Protein AF-A0A3C0IU13-F1 (afdb_monomer_lite)

Radius of gyration: 21.01 Å; chains: 1; bounding box: 49×23×73 Å

Structure (mmCIF, N/CA/C/O backbone):
data_AF-A0A3C0IU13-F1
#
_entry.id   AF-A0A3C0IU13-F1
#
loop_
_atom_site.group_PDB
_atom_site.id
_atom_site.type_symbol
_atom_site.label_atom_id
_atom_site.label_alt_id
_atom_site.label_comp_id
_atom_site.label_asym_id
_atom_site.label_entity_id
_atom_site.label_seq_id
_atom_site.pdbx_PDB_ins_code
_atom_site.Cartn_x
_atom_site.Cartn_y
_atom_site.Cartn_z
_atom_site.occupancy
_atom_site.B_iso_or_equiv
_atom_site.auth_seq_id
_atom_site.auth_comp_id
_atom_site.auth_asym_id
_atom_site.auth_atom_id
_atom_site.pdbx_PDB_model_num
ATOM 1 N N . MET A 1 1 ? 12.055 3.961 -38.084 1.00 55.44 1 MET A N 1
ATOM 2 C CA . MET A 1 1 ? 12.405 4.544 -36.763 1.00 55.44 1 MET A CA 1
ATOM 3 C C . MET A 1 1 ? 13.140 3.545 -35.866 1.00 55.44 1 MET A C 1
ATOM 5 O O . MET A 1 1 ? 13.972 3.983 -35.093 1.00 55.44 1 MET A O 1
ATOM 9 N N . PHE A 1 2 ? 12.899 2.231 -35.985 1.00 54.31 2 PHE A N 1
ATOM 10 C CA . PHE A 1 2 ? 13.607 1.206 -35.199 1.00 54.31 2 PHE A CA 1
ATOM 11 C C . PHE A 1 2 ? 14.928 0.719 -35.834 1.00 54.31 2 PHE A C 1
ATOM 13 O O . PHE A 1 2 ? 15.808 0.265 -35.111 1.00 54.31 2 PHE A O 1
ATOM 20 N N . ASP A 1 3 ? 15.120 0.909 -37.147 1.00 61.00 3 ASP A N 1
ATOM 21 C CA . ASP A 1 3 ? 16.350 0.504 -37.858 1.00 61.00 3 ASP A CA 1
ATOM 22 C C . ASP A 1 3 ? 17.588 1.363 -37.527 1.00 61.00 3 ASP A C 1
ATOM 24 O O . ASP A 1 3 ? 18.716 0.942 -37.770 1.00 61.00 3 ASP A O 1
ATOM 28 N N . SER A 1 4 ? 17.421 2.558 -36.940 1.00 67.06 4 SER A N 1
ATOM 29 C CA . SER A 1 4 ? 18.540 3.471 -36.634 1.00 67.06 4 SER A CA 1
ATOM 30 C C . SER A 1 4 ? 19.331 3.104 -35.372 1.00 67.06 4 SER A C 1
ATOM 32 O O . SER A 1 4 ? 20.339 3.740 -35.084 1.00 67.06 4 SER A O 1
ATOM 34 N N . LEU A 1 5 ? 18.868 2.115 -34.600 1.00 66.25 5 LEU A N 1
ATOM 35 C CA . LEU A 1 5 ? 19.497 1.655 -33.355 1.00 66.25 5 LEU A CA 1
ATOM 36 C C . LEU A 1 5 ? 20.458 0.471 -33.559 1.00 66.25 5 LEU A C 1
ATOM 38 O O . LEU A 1 5 ? 21.125 0.075 -32.608 1.00 66.25 5 LEU A O 1
ATOM 42 N N . GLY A 1 6 ? 20.541 -0.097 -34.771 1.00 68.31 6 GLY A N 1
ATOM 43 C CA . GLY A 1 6 ? 21.483 -1.176 -35.109 1.00 68.31 6 GLY A CA 1
ATOM 44 C C . GLY A 1 6 ? 21.257 -2.506 -34.374 1.00 68.31 6 GLY A C 1
ATOM 45 O O . GLY A 1 6 ? 22.094 -3.401 -34.467 1.00 68.31 6 GLY A O 1
ATOM 46 N N . LEU A 1 7 ? 20.149 -2.651 -33.640 1.00 68.88 7 LEU A N 1
ATOM 47 C CA . LEU A 1 7 ? 19.783 -3.888 -32.953 1.00 68.88 7 LEU A CA 1
ATOM 48 C C . LEU A 1 7 ? 19.012 -4.811 -33.908 1.00 68.88 7 LEU A C 1
ATOM 50 O O . LEU A 1 7 ? 18.113 -4.331 -34.604 1.00 68.88 7 LEU A O 1
ATOM 54 N N . PRO A 1 8 ? 19.298 -6.128 -33.930 1.00 77.62 8 PRO A N 1
ATOM 55 C CA . PRO A 1 8 ? 18.485 -7.075 -34.684 1.00 77.62 8 PRO A CA 1
ATOM 56 C C . PRO A 1 8 ? 17.039 -7.013 -34.173 1.00 77.62 8 PRO A C 1
ATOM 58 O O . PRO A 1 8 ? 16.808 -6.944 -32.962 1.00 77.62 8 PRO A O 1
ATOM 61 N N . SER A 1 9 ? 16.058 -7.035 -35.079 1.00 77.00 9 SER A N 1
ATOM 62 C CA . SER A 1 9 ? 14.624 -6.953 -34.747 1.00 77.00 9 SER A CA 1
ATOM 63 C C . SER A 1 9 ? 14.191 -8.014 -33.723 1.00 77.00 9 SER A C 1
ATOM 65 O O . SER A 1 9 ? 13.340 -7.750 -32.873 1.00 77.00 9 SER A O 1
ATOM 67 N N . GLU A 1 10 ? 14.850 -9.173 -33.735 1.00 81.50 10 GLU A N 1
ATOM 68 C CA . GLU A 1 10 ? 14.707 -10.250 -32.750 1.00 81.50 10 GLU A CA 1
ATOM 69 C C . GLU A 1 10 ? 15.098 -9.812 -31.328 1.00 81.50 10 GLU A C 1
ATOM 71 O O . GLU A 1 10 ? 14.387 -10.100 -30.367 1.00 81.50 10 GLU A O 1
ATOM 76 N N . GLY A 1 11 ? 16.184 -9.047 -31.183 1.00 82.44 11 GLY A N 1
ATOM 77 C CA . GLY A 1 11 ? 16.637 -8.521 -29.894 1.00 82.44 11 GLY A CA 1
ATOM 78 C C . GLY A 1 11 ? 15.666 -7.497 -29.306 1.00 82.44 11 GLY A C 1
ATOM 79 O O . GLY A 1 11 ? 15.407 -7.509 -28.102 1.00 82.44 11 GLY A O 1
ATOM 80 N N . ILE A 1 12 ? 15.065 -6.655 -30.154 1.00 85.19 12 ILE A N 1
ATOM 81 C CA . ILE A 1 12 ? 14.026 -5.702 -29.735 1.00 85.19 12 ILE A CA 1
ATOM 82 C C . ILE A 1 12 ? 12.775 -6.457 -29.266 1.00 85.19 12 ILE A C 1
ATOM 84 O O . ILE A 1 12 ? 12.227 -6.129 -28.215 1.00 85.19 12 ILE A O 1
ATOM 88 N N . ALA A 1 13 ? 12.346 -7.492 -29.995 1.00 87.00 13 ALA A N 1
ATOM 89 C CA . ALA A 1 13 ? 11.192 -8.304 -29.614 1.00 87.00 13 ALA A CA 1
ATOM 90 C C . ALA A 1 13 ? 11.399 -9.016 -28.264 1.00 87.00 13 ALA A C 1
ATOM 92 O O . ALA A 1 13 ? 10.509 -8.986 -27.412 1.00 87.00 13 ALA A O 1
ATOM 93 N N . ILE A 1 14 ? 12.585 -9.590 -28.033 1.00 88.75 14 ILE A N 1
ATOM 94 C CA . ILE A 1 14 ? 12.944 -10.219 -26.753 1.00 88.75 14 ILE A CA 1
ATOM 95 C C . ILE A 1 14 ? 12.931 -9.186 -25.618 1.00 88.75 14 ILE A C 1
ATOM 97 O O . ILE A 1 14 ? 12.337 -9.436 -24.570 1.00 88.75 14 ILE A O 1
ATOM 101 N N . LEU A 1 15 ? 13.532 -8.009 -25.825 1.00 83.75 15 LEU A N 1
ATOM 102 C CA . LEU A 1 15 ? 13.572 -6.944 -24.820 1.00 83.75 15 LEU A CA 1
ATOM 103 C C . LEU A 1 15 ? 12.163 -6.447 -24.456 1.00 83.75 15 LEU A C 1
ATOM 105 O O . LEU A 1 15 ? 11.848 -6.297 -23.275 1.00 83.75 15 LEU A O 1
ATOM 109 N N . LEU A 1 16 ? 11.298 -6.243 -25.453 1.00 88.50 16 LEU A N 1
ATOM 110 C CA . LEU A 1 16 ? 9.898 -5.871 -25.237 1.00 88.50 16 LEU A CA 1
ATOM 111 C C . LEU A 1 16 ? 9.122 -6.973 -24.506 1.00 88.50 16 LEU A C 1
ATOM 113 O O . LEU A 1 16 ? 8.330 -6.664 -23.618 1.00 88.50 16 LEU A O 1
ATOM 117 N N . GLY A 1 17 ? 9.377 -8.244 -24.827 1.00 90.69 17 GLY A N 1
ATOM 118 C CA . GLY A 1 17 ? 8.785 -9.389 -24.135 1.00 90.69 17 GLY A CA 1
ATOM 119 C C . GLY A 1 17 ? 9.178 -9.453 -22.657 1.00 90.69 17 GLY A C 1
ATOM 120 O O . GLY A 1 17 ? 8.310 -9.593 -21.796 1.00 90.69 17 GLY A O 1
ATOM 121 N N . ILE A 1 18 ? 10.467 -9.276 -22.346 1.00 86.12 18 ILE A N 1
ATOM 122 C CA . ILE A 1 18 ? 10.975 -9.222 -20.964 1.00 86.12 18 ILE A CA 1
ATOM 123 C C . ILE A 1 18 ? 10.356 -8.043 -20.210 1.00 86.12 18 ILE A C 1
ATOM 125 O O . ILE A 1 18 ? 9.889 -8.210 -19.083 1.00 86.12 18 ILE A O 1
ATOM 129 N N . LEU A 1 19 ? 10.312 -6.861 -20.832 1.00 84.12 19 LEU A N 1
ATOM 130 C CA . LEU A 1 19 ? 9.721 -5.670 -20.229 1.00 84.12 19 LEU A CA 1
ATOM 131 C C . LEU A 1 19 ? 8.228 -5.871 -19.937 1.00 84.12 19 LEU A C 1
ATOM 133 O O . LEU A 1 19 ? 7.775 -5.575 -18.833 1.00 84.12 19 LEU A O 1
ATOM 137 N N . ALA A 1 20 ? 7.470 -6.414 -20.892 1.00 86.50 20 ALA A N 1
ATOM 138 C CA . ALA A 1 20 ? 6.050 -6.705 -20.720 1.00 86.50 20 ALA A CA 1
ATOM 139 C C . ALA A 1 20 ? 5.807 -7.738 -19.608 1.00 86.50 20 ALA A C 1
ATOM 141 O O . ALA A 1 20 ? 4.910 -7.560 -18.784 1.00 86.50 20 ALA A O 1
ATOM 142 N N . PHE A 1 21 ? 6.632 -8.785 -19.539 1.00 86.31 21 PHE A N 1
ATOM 143 C CA . PHE A 1 21 ? 6.546 -9.805 -18.497 1.00 86.31 21 PHE A CA 1
ATOM 144 C C . PHE A 1 21 ? 6.857 -9.238 -17.104 1.00 86.31 21 PHE A C 1
ATOM 146 O O . PHE A 1 21 ? 6.102 -9.467 -16.158 1.00 86.31 21 PHE A O 1
ATOM 153 N N . ALA A 1 22 ? 7.917 -8.435 -16.980 1.00 78.75 22 ALA A N 1
ATOM 154 C CA . ALA A 1 22 ? 8.266 -7.759 -15.733 1.00 78.75 22 ALA A CA 1
ATOM 155 C C . ALA A 1 22 ? 7.153 -6.802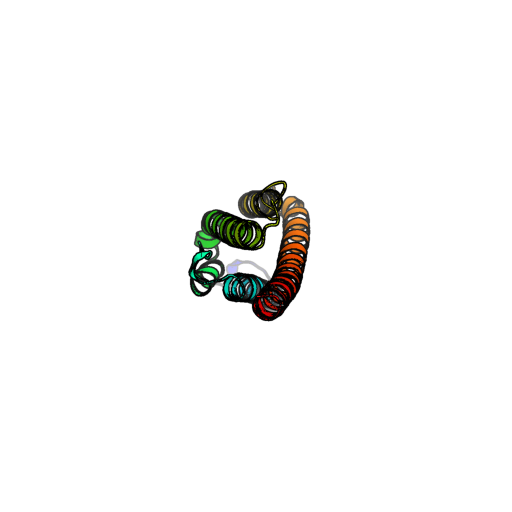 -15.270 1.00 78.75 22 ALA A C 1
ATOM 157 O O . ALA A 1 22 ? 6.793 -6.796 -14.091 1.00 78.75 22 ALA A O 1
ATOM 158 N N . LEU A 1 23 ? 6.554 -6.046 -16.198 1.00 81.62 23 LEU A N 1
ATOM 159 C CA . LEU A 1 23 ? 5.406 -5.180 -15.917 1.00 81.62 23 LEU A CA 1
ATOM 160 C C . LEU A 1 23 ? 4.182 -5.980 -15.454 1.00 81.62 23 LEU A C 1
ATOM 162 O O . LEU A 1 23 ? 3.526 -5.578 -14.496 1.00 81.62 23 LEU A O 1
ATOM 166 N N . ALA A 1 24 ? 3.891 -7.123 -16.082 1.00 84.88 24 ALA A N 1
ATOM 167 C CA . ALA A 1 24 ? 2.772 -7.980 -15.698 1.00 84.88 24 ALA A CA 1
ATOM 168 C C . ALA A 1 24 ? 2.932 -8.541 -14.274 1.00 84.88 24 ALA A C 1
ATOM 170 O O . ALA A 1 24 ? 1.981 -8.516 -13.485 1.00 84.88 24 ALA A O 1
ATOM 171 N N . ILE A 1 25 ? 4.138 -8.992 -13.913 1.00 84.88 25 ILE A N 1
ATOM 172 C CA . ILE A 1 25 ? 4.447 -9.442 -12.548 1.00 84.88 25 ILE A CA 1
ATOM 173 C C . ILE A 1 25 ? 4.296 -8.284 -11.559 1.00 84.88 25 ILE A C 1
ATOM 175 O O . ILE A 1 25 ? 3.602 -8.432 -10.551 1.00 84.88 25 ILE A O 1
ATOM 179 N N . GLY A 1 26 ? 4.903 -7.130 -11.857 1.00 78.81 26 GLY A N 1
ATOM 180 C CA . GLY A 1 26 ? 4.831 -5.945 -11.003 1.00 78.81 26 GLY A CA 1
ATOM 181 C C . GLY A 1 26 ? 3.388 -5.524 -10.728 1.00 78.81 26 GLY A C 1
ATOM 182 O O . GLY A 1 26 ? 2.994 -5.393 -9.571 1.00 78.81 26 GLY A O 1
ATOM 183 N N . LEU A 1 27 ? 2.567 -5.425 -11.779 1.00 82.31 27 LEU A N 1
ATOM 184 C CA . LEU A 1 27 ? 1.141 -5.112 -11.666 1.00 82.31 27 LEU A CA 1
ATOM 185 C C . LEU A 1 27 ? 0.392 -6.129 -10.806 1.00 82.31 27 LEU A C 1
ATOM 187 O O . LEU A 1 27 ? -0.391 -5.740 -9.942 1.00 82.31 27 LEU A O 1
ATOM 191 N N . THR A 1 28 ? 0.651 -7.422 -11.008 1.00 86.06 28 THR A N 1
ATOM 192 C CA . THR A 1 28 ? 0.013 -8.490 -10.229 1.00 86.06 28 THR A CA 1
ATOM 193 C C . THR A 1 28 ? 0.297 -8.316 -8.737 1.00 86.06 28 THR A C 1
ATOM 195 O O . THR A 1 28 ? -0.632 -8.278 -7.928 1.00 86.06 28 THR A O 1
ATOM 198 N N . VAL A 1 29 ? 1.567 -8.132 -8.364 1.00 80.69 29 VAL A N 1
ATOM 199 C CA . VAL A 1 29 ? 1.981 -7.926 -6.967 1.00 80.69 29 VAL A CA 1
ATOM 200 C C . VAL A 1 29 ? 1.351 -6.659 -6.380 1.00 80.69 29 VAL A C 1
ATOM 202 O O . VAL A 1 29 ? 0.803 -6.699 -5.275 1.00 80.69 29 VAL A O 1
ATOM 205 N N . THR A 1 30 ? 1.358 -5.546 -7.118 1.00 80.94 30 THR A N 1
ATOM 206 C CA . THR A 1 30 ? 0.749 -4.286 -6.670 1.00 80.94 30 THR A CA 1
ATOM 207 C C . THR A 1 30 ? -0.756 -4.427 -6.437 1.00 80.94 30 THR A C 1
ATOM 209 O O . THR A 1 30 ? -1.268 -3.920 -5.439 1.00 80.94 30 THR A O 1
ATOM 212 N N . ILE A 1 31 ? -1.471 -5.154 -7.299 1.00 87.69 31 ILE A N 1
ATOM 213 C CA . ILE A 1 31 ? -2.906 -5.416 -7.124 1.00 87.69 31 ILE A CA 1
ATOM 214 C C . ILE A 1 31 ? -3.153 -6.202 -5.830 1.00 87.69 31 ILE A C 1
ATOM 216 O O . ILE A 1 31 ? -3.998 -5.799 -5.029 1.00 87.69 31 ILE A O 1
ATOM 220 N N . PHE A 1 32 ? -2.403 -7.279 -5.573 1.00 86.56 32 PHE A N 1
ATOM 221 C CA . PHE A 1 32 ? -2.542 -8.060 -4.335 1.00 86.56 32 PHE A CA 1
ATOM 222 C C . PHE A 1 32 ? -2.263 -7.233 -3.074 1.00 86.56 32 PHE A C 1
ATOM 224 O O . PHE A 1 32 ? -2.975 -7.355 -2.068 1.00 86.56 32 PHE A O 1
ATOM 231 N N . TYR A 1 33 ? -1.268 -6.352 -3.136 1.00 81.81 33 TYR A N 1
ATOM 232 C CA . TYR A 1 33 ? -0.973 -5.415 -2.062 1.00 81.81 33 TYR A CA 1
ATOM 233 C C . TYR A 1 33 ? -2.134 -4.448 -1.810 1.00 81.81 33 TYR A C 1
ATOM 235 O O . TYR A 1 33 ? -2.638 -4.396 -0.687 1.00 81.81 33 TYR A O 1
ATOM 243 N N . ILE A 1 34 ? -2.642 -3.772 -2.847 1.00 86.44 34 ILE A N 1
ATOM 244 C CA . ILE A 1 34 ? -3.796 -2.862 -2.740 1.00 86.44 34 ILE A CA 1
ATOM 245 C C . ILE A 1 34 ? -5.011 -3.597 -2.166 1.00 86.44 34 ILE A C 1
ATOM 247 O O . ILE A 1 34 ? -5.656 -3.098 -1.246 1.00 86.44 34 ILE A O 1
ATOM 251 N N . LEU A 1 35 ? -5.309 -4.810 -2.642 1.00 88.00 35 LEU A N 1
ATOM 252 C CA . LEU A 1 35 ? -6.401 -5.625 -2.102 1.00 88.00 35 LEU A CA 1
ATOM 253 C C . LEU A 1 35 ? -6.216 -5.919 -0.609 1.00 88.00 35 LEU A C 1
ATOM 255 O O . LEU A 1 35 ? -7.186 -5.885 0.148 1.00 88.00 35 LEU A O 1
ATOM 259 N N . THR A 1 36 ? -4.983 -6.155 -0.164 1.00 85.00 36 THR A N 1
ATOM 260 C CA . THR A 1 36 ? -4.682 -6.372 1.255 1.00 85.00 36 THR A CA 1
ATOM 261 C C . THR A 1 36 ? -4.927 -5.111 2.083 1.00 85.00 36 THR A C 1
ATOM 263 O O . THR A 1 36 ? -5.596 -5.194 3.115 1.00 85.00 36 THR A O 1
ATOM 266 N N . LEU A 1 37 ? -4.477 -3.942 1.610 1.00 86.19 37 LEU A N 1
ATOM 267 C CA . LEU A 1 37 ? -4.748 -2.655 2.263 1.00 86.19 37 LEU A CA 1
ATOM 268 C C . LEU A 1 37 ? -6.255 -2.388 2.370 1.00 86.19 37 LEU A C 1
ATOM 270 O O . LEU A 1 37 ? -6.762 -2.044 3.438 1.00 86.19 37 LEU A O 1
ATOM 274 N N . ARG A 1 38 ? -6.986 -2.604 1.268 1.00 89.06 38 ARG A N 1
ATOM 275 C CA . ARG A 1 38 ? -8.446 -2.440 1.204 1.00 89.06 38 ARG A CA 1
ATOM 276 C C . ARG A 1 38 ? -9.155 -3.335 2.196 1.00 89.06 38 ARG A C 1
ATOM 278 O O . ARG A 1 38 ? -10.039 -2.874 2.910 1.00 89.06 38 ARG A O 1
ATOM 285 N N . ASN A 1 39 ? -8.779 -4.608 2.234 1.00 87.00 39 ASN A N 1
ATOM 286 C CA . ASN A 1 39 ? -9.391 -5.576 3.130 1.00 87.00 39 ASN A CA 1
ATOM 287 C C . ASN A 1 39 ? -9.110 -5.238 4.595 1.00 87.00 39 ASN A C 1
ATOM 289 O O . ASN A 1 39 ? -10.022 -5.335 5.406 1.00 87.00 39 ASN A O 1
ATOM 293 N N . CYS A 1 40 ? -7.901 -4.776 4.922 1.00 83.62 40 CYS A N 1
ATOM 294 C CA . CYS A 1 40 ? -7.561 -4.299 6.261 1.00 83.62 40 CYS A CA 1
ATOM 295 C C . CYS A 1 40 ? -8.448 -3.111 6.681 1.00 83.62 40 CYS A C 1
ATOM 297 O O . CYS A 1 40 ? -9.157 -3.184 7.681 1.00 83.62 40 CYS A O 1
ATOM 299 N N . LEU A 1 41 ? -8.519 -2.058 5.858 1.00 86.62 41 LEU A N 1
ATOM 300 C CA . LEU A 1 41 ? -9.356 -0.882 6.139 1.00 86.62 41 LEU A CA 1
ATOM 301 C C . LEU A 1 41 ? -10.857 -1.197 6.204 1.00 86.62 41 LEU A C 1
ATOM 303 O O . LEU A 1 41 ? -11.605 -0.499 6.890 1.00 86.62 41 LEU A O 1
ATOM 307 N N . ARG A 1 42 ? -11.316 -2.225 5.482 1.00 88.44 42 ARG A N 1
ATOM 308 C CA . ARG A 1 42 ? -12.709 -2.693 5.534 1.00 88.44 42 ARG A CA 1
ATOM 309 C C . ARG A 1 42 ? -13.064 -3.396 6.842 1.00 88.44 42 ARG A C 1
ATOM 311 O O . ARG A 1 42 ? -14.243 -3.400 7.172 1.00 88.44 42 ARG A O 1
ATOM 318 N N . GLN A 1 43 ? -12.092 -3.977 7.544 1.00 85.06 43 GLN A N 1
ATOM 319 C CA . GLN A 1 43 ? -12.313 -4.626 8.842 1.00 85.06 43 GLN A CA 1
ATOM 320 C C . GLN A 1 43 ? -12.337 -3.643 10.008 1.00 85.06 43 GLN A C 1
ATOM 322 O O . GLN A 1 43 ? -13.009 -3.892 11.004 1.00 85.06 43 GLN A O 1
ATOM 327 N N . VAL A 1 44 ? -11.631 -2.520 9.869 1.00 86.75 44 VAL A N 1
ATOM 328 C CA . VAL A 1 44 ? -11.721 -1.405 10.813 1.00 86.75 44 VAL A CA 1
ATOM 329 C C . VAL A 1 44 ? -13.125 -0.804 10.754 1.00 86.75 44 VAL A C 1
ATOM 331 O O . VAL A 1 44 ? -13.668 -0.585 9.656 1.00 86.75 44 VAL A O 1
ATOM 334 N N . ARG A 1 45 ? -13.700 -0.517 11.930 1.00 85.56 45 ARG A N 1
ATOM 335 C CA . ARG A 1 45 ? -15.028 0.094 12.049 1.00 85.56 45 ARG A CA 1
ATOM 336 C C . ARG A 1 45 ? -15.076 1.418 11.274 1.00 85.56 45 ARG A C 1
ATOM 338 O O . ARG A 1 45 ? -14.089 2.159 11.275 1.00 85.56 45 ARG A O 1
ATOM 345 N N . PRO A 1 46 ? -16.198 1.755 10.608 1.00 87.06 46 PRO A N 1
ATOM 346 C CA . PRO A 1 46 ? -16.302 2.989 9.826 1.00 87.06 46 PRO A CA 1
ATOM 347 C C . PRO A 1 46 ? -15.956 4.257 10.620 1.00 87.06 46 PRO A C 1
ATOM 349 O O . PRO A 1 46 ? -15.351 5.163 10.059 1.00 87.06 46 PRO A O 1
ATOM 352 N N . GLU A 1 47 ? -16.277 4.291 11.916 1.00 87.69 47 GLU A N 1
ATOM 353 C CA . GLU A 1 47 ? -15.980 5.408 12.827 1.00 87.69 47 GLU A CA 1
ATOM 354 C C . GLU A 1 47 ? -14.475 5.610 13.070 1.00 87.69 47 GLU A C 1
ATOM 356 O O . GLU A 1 47 ? -14.000 6.740 13.187 1.00 87.69 47 GLU A O 1
ATOM 361 N N . ASN A 1 48 ? -13.710 4.517 13.100 1.00 86.50 48 ASN A N 1
ATOM 362 C CA . ASN A 1 48 ? -12.272 4.534 13.371 1.00 86.50 48 ASN A CA 1
ATOM 363 C C . ASN A 1 48 ? -11.436 4.741 12.109 1.00 86.50 48 ASN A C 1
ATOM 365 O O . ASN A 1 48 ? -10.248 5.069 12.186 1.00 86.50 48 ASN A O 1
ATOM 369 N N . ARG A 1 49 ? -12.050 4.565 10.938 1.00 87.62 49 ARG A N 1
ATOM 370 C CA . ARG A 1 49 ? -11.404 4.642 9.634 1.00 87.62 49 ARG A CA 1
ATOM 371 C C . ARG A 1 49 ? -11.018 6.084 9.290 1.00 87.62 49 ARG A C 1
ATOM 373 O O . ARG A 1 49 ? -11.860 6.945 9.063 1.00 87.62 49 ARG A O 1
ATOM 380 N N . ARG A 1 50 ? -9.714 6.326 9.157 1.00 87.25 50 ARG A N 1
ATOM 381 C CA . ARG A 1 50 ? -9.123 7.600 8.705 1.00 87.25 50 ARG A CA 1
ATOM 382 C C . ARG A 1 50 ? -8.775 7.628 7.221 1.00 87.25 50 ARG A C 1
ATOM 384 O O . ARG A 1 50 ? -8.368 8.664 6.707 1.00 87.25 50 ARG A O 1
ATOM 391 N N . PHE A 1 51 ? -8.925 6.501 6.531 1.00 87.62 51 PHE A N 1
ATOM 392 C CA . PHE A 1 51 ? -8.610 6.391 5.114 1.00 87.62 51 PHE A CA 1
ATOM 393 C C . PHE A 1 51 ? -9.638 5.549 4.369 1.00 87.62 51 PHE A C 1
ATOM 395 O O . PHE A 1 51 ? -10.015 4.463 4.811 1.00 87.62 51 PHE A O 1
ATOM 402 N N . GLU A 1 52 ? -10.089 6.035 3.218 1.00 88.50 52 GLU A N 1
ATOM 403 C CA . GLU A 1 52 ? -11.077 5.325 2.418 1.00 88.50 52 GLU A CA 1
ATOM 404 C C . GLU A 1 52 ? -10.434 4.128 1.688 1.00 88.50 52 GLU A C 1
ATOM 406 O O . GLU A 1 52 ? -9.445 4.309 0.972 1.00 88.50 52 GLU A O 1
ATOM 411 N N . PRO A 1 53 ? -10.999 2.906 1.789 1.00 86.62 53 PRO A N 1
ATOM 412 C CA . PRO A 1 53 ? -10.441 1.728 1.140 1.00 86.62 53 PRO A CA 1
ATOM 413 C C . PRO A 1 53 ? -10.290 1.924 -0.367 1.00 86.62 53 PRO A C 1
ATOM 415 O O . PRO A 1 53 ? -9.262 1.570 -0.932 1.00 86.62 53 PRO A O 1
ATOM 418 N N . ASN A 1 54 ? -11.280 2.506 -1.044 1.00 88.81 54 ASN A N 1
ATOM 419 C CA . ASN A 1 54 ? -11.238 2.643 -2.500 1.00 88.81 54 ASN A CA 1
ATOM 420 C C . ASN A 1 54 ? -10.120 3.569 -2.987 1.00 88.81 54 ASN A C 1
ATOM 422 O O . ASN A 1 54 ? -9.568 3.325 -4.058 1.00 88.81 54 ASN A O 1
ATOM 426 N N . ASN A 1 55 ? -9.701 4.537 -2.176 1.00 88.44 55 ASN A N 1
ATOM 427 C CA . ASN A 1 55 ? -8.663 5.482 -2.570 1.00 88.44 55 ASN A CA 1
ATOM 428 C C . ASN A 1 55 ? -7.269 4.837 -2.651 1.00 88.44 55 ASN A C 1
ATOM 430 O O . ASN A 1 55 ? -6.394 5.346 -3.343 1.00 88.44 55 ASN A O 1
ATOM 434 N N . THR A 1 56 ? -7.071 3.654 -2.056 1.00 87.38 56 THR A N 1
ATOM 435 C CA . THR A 1 56 ? -5.824 2.878 -2.212 1.00 87.38 56 THR A CA 1
ATOM 436 C C . THR A 1 56 ? -5.531 2.471 -3.663 1.00 87.38 56 THR A C 1
ATOM 438 O O . THR A 1 56 ? -4.370 2.254 -3.995 1.00 87.38 56 THR A O 1
ATOM 441 N N . TRP A 1 57 ? -6.531 2.430 -4.556 1.00 88.25 57 TRP A N 1
ATOM 442 C CA . TRP A 1 57 ? -6.315 2.164 -5.987 1.00 88.25 57 TRP A CA 1
ATOM 443 C C . TRP A 1 57 ? -5.486 3.237 -6.690 1.00 88.25 57 TRP A C 1
ATOM 445 O O . TRP A 1 57 ? -4.833 2.943 -7.689 1.00 88.25 57 TRP A O 1
ATOM 455 N N . LEU A 1 58 ? -5.454 4.460 -6.154 1.00 86.50 58 LEU A N 1
ATOM 456 C CA . LEU A 1 58 ? -4.644 5.541 -6.711 1.00 86.50 58 LEU A CA 1
ATOM 457 C C . LEU A 1 58 ? -3.136 5.242 -6.628 1.00 86.50 58 LEU A C 1
ATOM 459 O O . LEU A 1 58 ? -2.351 5.846 -7.355 1.00 86.50 58 LEU A O 1
ATOM 463 N N . LEU A 1 59 ? -2.729 4.255 -5.820 1.00 82.50 59 LEU A N 1
ATOM 464 C CA . LEU A 1 59 ? -1.362 3.730 -5.799 1.00 82.50 59 LEU A CA 1
ATOM 465 C C . LEU A 1 59 ? -0.938 3.057 -7.115 1.00 82.50 59 LEU A C 1
ATOM 467 O O . LEU A 1 59 ? 0.257 2.873 -7.318 1.00 82.50 59 LEU A O 1
ATOM 471 N N . LEU A 1 60 ? -1.867 2.716 -8.017 1.00 82.56 60 LEU A N 1
ATOM 472 C CA . LEU A 1 60 ? -1.518 2.200 -9.348 1.00 82.56 60 LEU A CA 1
ATOM 473 C C . LEU A 1 60 ? -0.888 3.257 -10.260 1.00 82.56 60 LEU A C 1
ATOM 475 O O . LEU A 1 60 ? -0.253 2.903 -11.249 1.00 82.56 60 LEU A O 1
ATOM 479 N N . ILE A 1 61 ? -1.074 4.544 -9.962 1.00 85.69 61 ILE A N 1
ATOM 480 C CA . ILE A 1 61 ? -0.562 5.640 -10.783 1.00 85.69 61 ILE A CA 1
ATOM 481 C C . ILE A 1 61 ? 0.894 5.898 -10.360 1.00 85.69 61 ILE A C 1
ATOM 483 O O . ILE A 1 61 ? 1.098 6.457 -9.284 1.00 85.69 61 ILE A O 1
ATOM 487 N N . PRO A 1 62 ? 1.923 5.553 -11.161 1.00 69.25 62 PRO A N 1
ATOM 488 C CA . PRO A 1 62 ? 3.303 5.452 -10.671 1.00 69.25 62 PRO A CA 1
ATOM 489 C C . PRO A 1 62 ? 3.841 6.755 -10.072 1.00 69.25 62 PRO A C 1
ATOM 491 O O . PRO A 1 62 ? 4.347 6.758 -8.954 1.00 69.25 62 PRO A O 1
ATOM 494 N N . LEU A 1 63 ? 3.655 7.883 -10.760 1.00 75.06 63 LEU A N 1
ATOM 495 C CA . LEU A 1 63 ? 4.148 9.186 -10.298 1.00 75.06 63 LEU A CA 1
ATOM 496 C C . LEU A 1 63 ? 3.379 9.703 -9.080 1.00 75.06 63 LEU A C 1
ATOM 498 O O . LEU A 1 63 ? 3.959 10.277 -8.164 1.00 75.06 63 LEU A O 1
ATOM 502 N N . PHE A 1 64 ? 2.070 9.467 -9.052 1.00 78.75 64 PHE A N 1
ATOM 503 C CA . PHE A 1 64 ? 1.223 9.864 -7.934 1.00 78.75 64 PHE A CA 1
ATOM 504 C C . PHE A 1 64 ? 1.498 9.001 -6.696 1.00 78.75 64 PHE A C 1
ATOM 506 O O . PHE A 1 64 ? 1.556 9.515 -5.580 1.00 78.75 64 PHE A O 1
ATOM 513 N N . SER A 1 65 ? 1.748 7.704 -6.892 1.00 78.50 65 SER A N 1
ATOM 514 C CA . SER A 1 65 ? 1.987 6.732 -5.827 1.00 78.50 65 SER A CA 1
ATOM 515 C C . SER A 1 65 ? 3.198 7.064 -4.957 1.00 78.50 65 SER A C 1
ATOM 517 O O . SER A 1 65 ? 3.195 6.707 -3.780 1.00 78.50 65 SER A O 1
ATOM 519 N N . LEU A 1 66 ? 4.195 7.786 -5.486 1.00 71.88 66 LEU A N 1
ATOM 520 C CA . LEU A 1 66 ? 5.395 8.178 -4.740 1.00 71.88 66 LEU A CA 1
ATOM 521 C C . LEU A 1 66 ? 5.038 9.023 -3.519 1.00 71.88 66 LEU A C 1
ATOM 523 O O . LEU A 1 66 ? 5.437 8.721 -2.399 1.00 71.88 66 LEU A O 1
ATOM 527 N N . VAL A 1 67 ? 4.218 10.049 -3.728 1.00 78.62 67 VAL A N 1
ATOM 528 C CA . VAL A 1 67 ? 3.748 10.923 -2.651 1.00 78.62 67 VAL A CA 1
ATOM 529 C C . VAL A 1 67 ? 2.554 10.291 -1.933 1.00 78.62 67 VAL A C 1
ATOM 531 O O . VAL A 1 67 ? 2.436 10.369 -0.711 1.00 78.62 67 VAL A O 1
ATOM 534 N N . TYR A 1 68 ? 1.677 9.615 -2.674 1.00 84.69 68 TYR A N 1
ATOM 535 C CA . TYR A 1 68 ? 0.440 9.072 -2.127 1.00 84.69 68 TYR A CA 1
ATOM 536 C C . TYR A 1 68 ? 0.650 7.925 -1.129 1.00 84.69 68 TYR A C 1
ATOM 538 O O . TYR A 1 68 ? -0.128 7.795 -0.182 1.00 84.69 68 TYR A O 1
ATOM 546 N N . ASN A 1 69 ? 1.726 7.140 -1.267 1.00 80.62 69 ASN A N 1
ATOM 547 C CA . ASN A 1 69 ? 2.073 6.087 -0.306 1.00 80.62 69 ASN A CA 1
ATOM 548 C C . ASN A 1 69 ? 2.192 6.624 1.127 1.00 80.62 69 ASN A C 1
ATOM 550 O O . ASN A 1 69 ? 1.709 5.976 2.053 1.00 80.62 69 ASN A O 1
ATOM 554 N N . PHE A 1 70 ? 2.748 7.824 1.324 1.00 78.25 70 PHE A N 1
ATOM 555 C CA . PHE A 1 70 ? 2.858 8.429 2.656 1.00 78.25 70 PHE A CA 1
ATOM 556 C C . PHE A 1 70 ? 1.484 8.672 3.294 1.00 78.25 70 PHE A C 1
ATOM 558 O O . PHE A 1 70 ? 1.277 8.365 4.470 1.00 78.25 70 PHE A O 1
ATOM 565 N N . PHE A 1 71 ? 0.525 9.175 2.511 1.00 84.25 71 PHE A N 1
ATOM 566 C CA . PHE A 1 71 ? -0.844 9.411 2.973 1.00 84.25 71 PHE A CA 1
ATOM 567 C C . PHE A 1 71 ? -1.571 8.103 3.290 1.00 84.25 71 PHE A C 1
ATOM 569 O O . PHE A 1 71 ? -2.231 8.009 4.324 1.00 84.25 71 PHE A O 1
ATOM 576 N N . VAL A 1 72 ? -1.407 7.083 2.442 1.00 84.88 72 VAL A N 1
ATOM 577 C CA . VAL A 1 72 ? -2.005 5.757 2.653 1.00 84.88 72 VAL A CA 1
ATOM 578 C C . VAL A 1 72 ? -1.458 5.112 3.926 1.00 84.88 72 VAL A C 1
ATOM 580 O O . VAL A 1 72 ? -2.236 4.691 4.780 1.00 84.88 72 VAL A O 1
ATOM 583 N N . VAL A 1 73 ? -0.133 5.075 4.095 1.00 80.06 73 VAL A N 1
ATOM 584 C CA . VAL A 1 73 ? 0.521 4.494 5.278 1.00 80.06 73 VAL A CA 1
ATOM 585 C C . VAL A 1 73 ? 0.051 5.185 6.555 1.00 80.06 73 VAL A C 1
ATOM 587 O O . VAL A 1 73 ? -0.306 4.507 7.525 1.00 80.06 73 VAL A O 1
ATOM 590 N N . LYS A 1 74 ? 0.027 6.524 6.560 1.00 80.94 74 LYS A N 1
ATOM 591 C CA . LYS A 1 74 ? -0.439 7.310 7.706 1.00 80.94 74 LYS A CA 1
ATOM 592 C C . LYS A 1 74 ? -1.898 6.991 8.025 1.00 80.94 74 LYS A C 1
ATOM 594 O O . LYS A 1 74 ? -2.210 6.641 9.160 1.00 80.94 74 LYS A O 1
ATOM 599 N N . GLY A 1 75 ? -2.766 7.034 7.017 1.00 84.56 75 GLY A N 1
ATOM 600 C CA . GLY A 1 75 ? -4.193 6.786 7.182 1.00 84.56 75 GLY A CA 1
ATOM 601 C C . GLY A 1 75 ? -4.512 5.372 7.679 1.00 84.56 75 GLY A C 1
ATOM 602 O O . GLY A 1 75 ? -5.372 5.206 8.544 1.00 84.56 75 GLY A O 1
ATOM 603 N N . ILE A 1 76 ? -3.794 4.351 7.199 1.00 84.69 76 ILE A N 1
ATOM 604 C CA . ILE A 1 76 ? -3.926 2.970 7.694 1.00 84.69 76 ILE A CA 1
ATOM 605 C C . ILE A 1 76 ? -3.454 2.867 9.143 1.00 84.69 76 ILE A C 1
ATOM 607 O O . ILE A 1 76 ? -4.166 2.307 9.973 1.00 84.69 76 ILE A O 1
ATOM 611 N N . SER A 1 77 ? -2.293 3.440 9.463 1.00 81.50 77 SER A N 1
ATOM 612 C CA . SER A 1 77 ? -1.729 3.387 10.817 1.00 81.50 77 SER A CA 1
ATOM 613 C C . SER A 1 77 ? -2.650 4.050 11.841 1.00 81.50 77 SER A C 1
ATOM 615 O O . SER A 1 77 ? -2.878 3.496 12.912 1.00 81.50 77 SER A O 1
ATOM 617 N N . GLU A 1 78 ? -3.219 5.210 11.504 1.00 83.75 78 GLU A N 1
ATOM 618 C CA . GLU A 1 78 ? -4.182 5.911 12.358 1.00 83.75 78 GLU A CA 1
ATOM 619 C C . GLU A 1 78 ? -5.502 5.144 12.491 1.00 83.75 78 GLU A C 1
ATOM 621 O O . GLU A 1 78 ? -6.052 5.079 13.586 1.00 83.75 78 GLU A O 1
ATOM 626 N N . SER A 1 79 ? -5.988 4.530 11.406 1.00 86.94 79 SER A N 1
ATOM 627 C CA . SER A 1 79 ? -7.208 3.709 11.441 1.00 86.94 79 SER A CA 1
ATOM 628 C C . SER A 1 79 ? -7.049 2.508 12.373 1.00 86.94 79 SER A C 1
ATOM 630 O O . SER A 1 79 ? -7.913 2.249 13.205 1.00 86.94 79 SER A O 1
ATOM 632 N N . LEU A 1 80 ? -5.919 1.803 12.259 1.00 83.38 80 LEU A N 1
ATOM 633 C CA . LEU A 1 80 ? -5.580 0.684 13.135 1.00 83.38 80 LEU A CA 1
ATOM 634 C C . LEU A 1 80 ? -5.441 1.147 14.585 1.00 83.38 80 LEU A C 1
ATOM 636 O O . LEU A 1 80 ? -5.983 0.507 15.477 1.00 83.38 80 LEU A O 1
ATOM 640 N N . ARG A 1 81 ? -4.747 2.265 14.824 1.00 82.25 81 ARG A N 1
ATOM 641 C CA . ARG A 1 81 ? -4.554 2.812 16.171 1.00 82.25 81 ARG A CA 1
ATOM 642 C C . ARG A 1 81 ? -5.883 3.094 16.872 1.00 82.25 81 ARG A C 1
ATOM 644 O O . ARG A 1 81 ? -6.052 2.654 18.000 1.00 82.25 81 ARG A O 1
ATOM 651 N N . ASN A 1 82 ? -6.816 3.766 16.195 1.00 84.69 82 ASN A N 1
ATOM 652 C CA . ASN A 1 82 ? -8.132 4.071 16.763 1.00 84.69 82 ASN A CA 1
ATOM 653 C C . ASN A 1 82 ? -8.926 2.787 17.070 1.00 84.69 82 ASN A C 1
ATOM 655 O O . ASN A 1 82 ? -9.592 2.711 18.096 1.00 84.69 82 ASN A O 1
ATOM 659 N N . GLU A 1 83 ? -8.832 1.770 16.205 1.00 84.31 83 GLU A N 1
ATOM 660 C CA . GLU A 1 83 ? -9.480 0.472 16.437 1.00 84.31 83 GLU A CA 1
ATOM 661 C C . GLU A 1 83 ? -8.901 -0.234 17.671 1.00 84.31 83 GLU A C 1
ATOM 663 O O . GLU A 1 83 ? -9.659 -0.699 18.517 1.00 84.31 83 GLU A O 1
ATOM 668 N N . TYR A 1 84 ? -7.571 -0.270 17.817 1.00 81.38 84 TYR A N 1
ATOM 669 C CA . TYR A 1 84 ? -6.918 -0.835 19.003 1.00 81.38 84 TYR A CA 1
ATOM 670 C C . TYR A 1 84 ? -7.301 -0.079 20.283 1.00 81.38 84 TYR A C 1
ATOM 672 O O . TYR A 1 84 ? -7.662 -0.715 21.273 1.00 81.38 84 TYR A O 1
ATOM 680 N N . GLU A 1 85 ? -7.306 1.258 20.239 1.00 82.56 85 GLU A N 1
ATOM 681 C CA . GLU A 1 85 ? -7.722 2.104 21.364 1.00 82.56 85 GLU A CA 1
ATOM 682 C C . GLU A 1 85 ? -9.178 1.819 21.782 1.00 82.56 85 GLU A C 1
ATOM 684 O O . GLU A 1 85 ? -9.452 1.683 22.974 1.00 82.56 85 GLU A O 1
ATOM 689 N N . GLN A 1 86 ? -10.106 1.651 20.829 1.00 81.12 86 GLN A N 1
ATOM 690 C CA . GLN A 1 86 ? -11.503 1.310 21.136 1.00 81.12 86 GLN A CA 1
ATOM 691 C C . GLN A 1 86 ? -11.653 -0.104 21.719 1.00 81.12 86 GLN A C 1
ATOM 693 O O . GLN A 1 86 ? -12.549 -0.352 22.524 1.00 81.12 86 GLN A O 1
ATOM 698 N N . LEU A 1 87 ? -10.773 -1.028 21.334 1.00 79.12 87 LEU A N 1
ATOM 699 C CA . LEU A 1 87 ? -10.736 -2.397 21.852 1.00 79.12 87 LEU A CA 1
ATOM 700 C C . LEU A 1 87 ? -9.992 -2.508 23.197 1.00 79.12 87 LEU A C 1
ATOM 702 O O . LEU A 1 87 ? -9.841 -3.610 23.719 1.00 79.12 87 LEU A O 1
ATOM 706 N N . GLY A 1 88 ? -9.543 -1.387 23.776 1.00 71.50 88 GLY A N 1
ATOM 707 C CA . GLY A 1 88 ? -8.861 -1.347 25.072 1.00 71.50 88 GLY A CA 1
ATOM 708 C C . GLY A 1 88 ? -7.399 -1.805 25.036 1.00 71.50 88 GLY A C 1
ATOM 709 O O . GLY A 1 88 ? -6.753 -1.862 26.083 1.00 71.50 88 GLY A O 1
ATOM 710 N N . GLU A 1 89 ? -6.843 -2.096 23.855 1.00 67.81 89 GLU A N 1
ATOM 711 C CA . GLU A 1 89 ? -5.406 -2.306 23.692 1.00 67.81 89 GLU A CA 1
ATOM 712 C C . GLU A 1 89 ? -4.736 -0.950 23.460 1.00 67.81 89 GLU A C 1
ATOM 714 O O . GLU A 1 89 ? -4.917 -0.326 22.421 1.00 67.81 89 GLU A O 1
ATOM 719 N N . SER A 1 90 ? -3.919 -0.502 24.415 1.00 58.47 90 SER A N 1
ATOM 720 C CA . SER A 1 90 ? -2.987 0.611 24.212 1.00 58.47 90 SER A CA 1
ATOM 721 C C . SER A 1 90 ? -1.954 0.195 23.156 1.00 58.47 90 SER A C 1
ATOM 723 O O . SER A 1 90 ? -1.116 -0.671 23.437 1.00 58.47 90 SER A O 1
ATOM 725 N N . PRO A 1 91 ? -1.983 0.754 21.932 1.00 55.47 91 PRO A N 1
ATOM 726 C CA . PRO A 1 91 ? -1.000 0.402 20.927 1.00 55.47 91 PRO A CA 1
ATOM 727 C C . PRO A 1 91 ? 0.320 1.062 21.326 1.00 55.47 91 PRO A C 1
ATOM 729 O O . PRO A 1 91 ? 0.526 2.262 21.134 1.00 55.47 91 PRO A O 1
ATOM 732 N N . THR A 1 92 ? 1.233 0.279 21.899 1.00 50.31 92 THR A N 1
ATOM 733 C CA . THR A 1 92 ? 2.599 0.719 22.181 1.00 50.31 92 THR A CA 1
ATOM 734 C C . THR A 1 92 ? 3.307 0.983 20.852 1.00 50.31 92 THR A C 1
ATOM 736 O O . THR A 1 92 ? 3.920 0.091 20.274 1.00 50.31 92 THR A O 1
ATOM 739 N N . THR A 1 93 ? 3.231 2.231 20.386 1.00 50.75 93 THR A N 1
ATOM 740 C CA . THR A 1 93 ? 3.828 2.760 19.147 1.00 50.75 93 THR A CA 1
ATOM 741 C C . THR A 1 93 ? 3.068 2.363 17.881 1.00 50.75 93 THR A C 1
ATOM 743 O O . THR A 1 93 ? 2.795 1.193 17.652 1.00 50.75 93 THR A O 1
ATOM 746 N N . ALA A 1 94 ? 2.728 3.360 17.052 1.00 56.50 94 ALA A N 1
ATOM 747 C CA . ALA A 1 94 ? 1.943 3.237 15.821 1.00 56.50 94 ALA A CA 1
ATOM 748 C C . ALA A 1 94 ? 2.349 1.993 14.990 1.00 56.50 94 ALA A C 1
ATOM 750 O O . ALA A 1 94 ? 3.362 2.047 14.286 1.00 56.50 94 ALA A O 1
ATOM 751 N N . PRO A 1 95 ? 1.581 0.887 15.062 1.00 56.50 95 PRO A N 1
ATOM 752 C CA . PRO A 1 95 ? 2.112 -0.462 14.838 1.00 56.50 95 PRO A CA 1
ATOM 753 C C . PRO A 1 95 ? 2.647 -0.727 13.423 1.00 56.50 95 PRO A C 1
ATOM 755 O O . PRO A 1 95 ? 3.415 -1.651 13.204 1.00 56.50 95 PRO A O 1
ATOM 758 N N . THR A 1 96 ? 2.281 0.107 12.451 1.00 60.59 96 THR A N 1
ATOM 759 C CA . THR A 1 96 ? 2.681 -0.015 11.040 1.00 60.59 96 THR A CA 1
ATOM 760 C C . THR A 1 96 ? 3.330 1.251 10.472 1.00 60.59 96 THR A C 1
ATOM 762 O O . THR A 1 96 ? 3.819 1.232 9.340 1.00 60.59 96 THR A O 1
ATOM 765 N N . TYR A 1 97 ? 3.390 2.342 11.244 1.00 58.91 97 TYR A N 1
ATOM 766 C CA . TYR A 1 97 ? 3.765 3.660 10.723 1.00 58.91 97 TYR A CA 1
ATOM 767 C C . TYR A 1 97 ? 5.247 3.751 10.368 1.00 58.91 97 TYR A C 1
ATOM 769 O O . TYR A 1 97 ? 5.589 4.206 9.281 1.00 58.91 97 TYR A O 1
ATOM 777 N N . GLN A 1 98 ? 6.132 3.285 11.254 1.00 58.16 98 GLN A N 1
ATOM 778 C CA . GLN A 1 98 ? 7.577 3.392 11.031 1.00 58.16 98 GLN A CA 1
ATOM 779 C C . GLN A 1 98 ? 8.025 2.567 9.822 1.00 58.16 98 GLN A C 1
ATOM 781 O O . GLN A 1 98 ? 8.781 3.053 8.988 1.00 58.16 98 GLN A O 1
ATOM 786 N N . ILE A 1 99 ? 7.492 1.355 9.674 1.00 59.69 99 ILE A N 1
ATOM 787 C CA . ILE A 1 99 ? 7.887 0.440 8.599 1.00 59.69 99 ILE A CA 1
ATOM 788 C C . ILE A 1 99 ? 7.278 0.870 7.258 1.00 59.69 99 ILE A C 1
ATOM 790 O O . ILE A 1 99 ? 7.964 0.840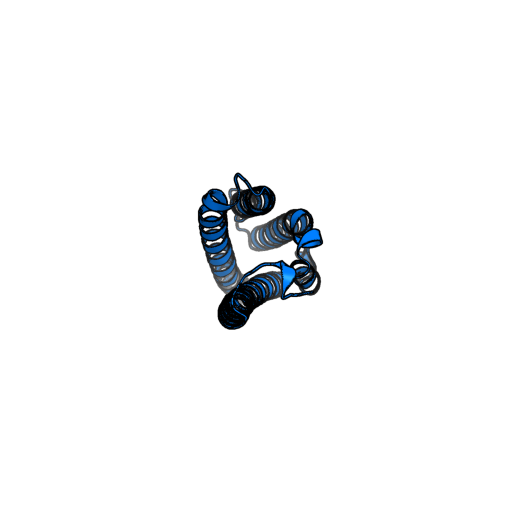 6.236 1.00 59.69 99 ILE A O 1
ATOM 794 N N . GLY A 1 100 ? 6.035 1.362 7.256 1.00 59.75 100 GLY A N 1
ATOM 795 C CA . GLY A 1 100 ? 5.439 1.949 6.056 1.00 59.75 100 GLY A CA 1
ATOM 796 C C . GLY A 1 100 ? 6.127 3.249 5.623 1.00 59.75 100 GLY A C 1
ATOM 797 O O . GLY A 1 100 ? 6.278 3.492 4.428 1.00 59.75 100 GLY A O 1
ATOM 798 N N . LEU A 1 101 ? 6.610 4.059 6.573 1.00 60.72 101 LEU A N 1
ATOM 799 C CA . LEU A 1 101 ? 7.387 5.264 6.279 1.00 60.72 101 LEU A CA 1
ATOM 800 C C . LEU A 1 101 ? 8.750 4.910 5.671 1.00 60.72 101 LEU A C 1
ATOM 802 O O . LEU A 1 101 ? 9.131 5.496 4.660 1.00 60.72 101 LEU A O 1
ATOM 806 N N . SER A 1 102 ? 9.453 3.915 6.222 1.00 63.34 102 SER A N 1
ATOM 807 C CA . SER A 1 102 ? 10.697 3.398 5.640 1.00 63.34 102 SER A CA 1
ATOM 808 C C . SER A 1 102 ? 10.488 2.872 4.217 1.00 63.34 102 SER A C 1
ATOM 810 O O . SER A 1 102 ? 11.302 3.155 3.341 1.00 63.34 102 SER A O 1
ATOM 812 N N . TYR A 1 103 ? 9.381 2.165 3.957 1.00 62.97 103 TYR A N 1
ATOM 813 C CA . TYR A 1 103 ? 9.021 1.702 2.614 1.00 62.97 103 TYR A CA 1
ATOM 814 C C . TYR A 1 103 ? 8.722 2.859 1.647 1.00 62.97 103 TYR A C 1
ATOM 816 O O . TYR A 1 103 ? 9.213 2.856 0.516 1.00 62.97 103 TYR A O 1
ATOM 824 N N . ALA A 1 104 ? 7.963 3.869 2.077 1.00 62.28 104 ALA A N 1
ATOM 825 C CA . ALA A 1 104 ? 7.646 5.032 1.249 1.00 62.28 104 ALA A CA 1
ATOM 826 C C . ALA A 1 104 ? 8.911 5.838 0.892 1.00 62.28 104 ALA A C 1
ATOM 828 O O . ALA A 1 104 ? 9.111 6.205 -0.265 1.00 62.28 104 ALA A O 1
ATOM 829 N N . ILE A 1 105 ? 9.819 6.024 1.857 1.00 64.44 105 ILE A N 1
ATOM 830 C CA . ILE A 1 105 ? 11.125 6.662 1.636 1.00 64.44 105 ILE A CA 1
ATOM 831 C C . ILE A 1 105 ? 11.978 5.837 0.662 1.00 64.44 105 ILE A C 1
ATOM 833 O O . ILE A 1 105 ? 12.526 6.389 -0.294 1.00 64.44 105 ILE A O 1
ATOM 837 N N . ALA A 1 106 ? 12.060 4.517 0.859 1.00 62.03 106 ALA A N 1
ATOM 838 C CA . ALA A 1 106 ? 12.811 3.628 -0.025 1.00 62.03 106 ALA A CA 1
ATOM 839 C C . ALA A 1 106 ? 12.254 3.646 -1.460 1.00 62.03 106 ALA A C 1
ATOM 841 O O . ALA A 1 106 ? 13.022 3.707 -2.416 1.00 62.03 106 ALA A O 1
ATOM 842 N N . SER A 1 107 ? 10.928 3.687 -1.616 1.00 60.41 107 SER A N 1
ATOM 843 C CA . SER A 1 107 ? 10.253 3.758 -2.918 1.00 60.41 107 SER A CA 1
ATOM 844 C C . SER A 1 107 ? 10.585 5.050 -3.673 1.00 60.41 107 SER A C 1
ATOM 846 O O . SER A 1 107 ? 10.896 4.998 -4.861 1.00 60.41 107 SER A O 1
ATOM 848 N N . CYS A 1 108 ? 10.637 6.200 -2.994 1.00 61.50 108 CYS A N 1
ATOM 849 C CA . CYS A 1 108 ? 11.101 7.454 -3.604 1.00 61.50 108 CYS A CA 1
ATOM 850 C C . CYS A 1 108 ? 12.564 7.386 -4.067 1.00 61.50 108 CYS A C 1
ATOM 852 O O . CYS A 1 108 ? 12.904 7.903 -5.128 1.00 61.50 108 CYS A O 1
ATOM 854 N N . LEU A 1 109 ? 13.428 6.713 -3.304 1.00 58.38 109 LEU A N 1
ATOM 855 C CA . LEU A 1 109 ? 14.847 6.564 -3.635 1.00 58.38 109 LEU A CA 1
ATOM 856 C C . LEU A 1 109 ? 15.095 5.604 -4.814 1.00 58.38 109 LEU A C 1
ATOM 858 O O . LEU A 1 109 ? 16.097 5.756 -5.514 1.00 58.38 109 LEU A O 1
ATOM 862 N N . THR A 1 110 ? 14.183 4.659 -5.089 1.00 58.97 110 THR A N 1
ATOM 863 C CA . THR A 1 110 ? 14.297 3.761 -6.259 1.00 58.97 110 THR A CA 1
ATOM 864 C C . THR A 1 110 ? 14.154 4.462 -7.610 1.00 58.97 110 THR A C 1
ATOM 866 O O . THR A 1 110 ? 14.680 3.969 -8.604 1.00 58.97 110 THR A O 1
ATOM 869 N N . TRP A 1 111 ? 13.513 5.634 -7.655 1.00 56.16 111 TRP A N 1
ATOM 870 C CA . TRP A 1 111 ? 13.371 6.437 -8.875 1.00 56.16 111 TRP A CA 1
ATOM 871 C C . TRP A 1 111 ? 14.640 7.217 -9.258 1.00 56.16 111 TRP A C 1
ATOM 873 O O . TRP A 1 111 ? 14.694 7.790 -10.344 1.00 56.16 111 TRP A O 1
ATOM 883 N N . VAL A 1 112 ? 15.674 7.233 -8.405 1.00 57.38 112 VAL A N 1
ATOM 884 C CA . VAL A 1 112 ? 16.969 7.862 -8.705 1.00 57.38 112 VAL A CA 1
ATOM 885 C C . VAL A 1 112 ? 17.852 6.854 -9.464 1.00 57.38 112 VAL A C 1
ATOM 887 O O . VAL A 1 112 ? 18.334 5.907 -8.842 1.00 57.38 112 VAL A O 1
ATOM 890 N N . PRO A 1 113 ? 18.126 7.025 -10.776 1.00 48.75 113 PRO A N 1
ATOM 891 C CA . PRO A 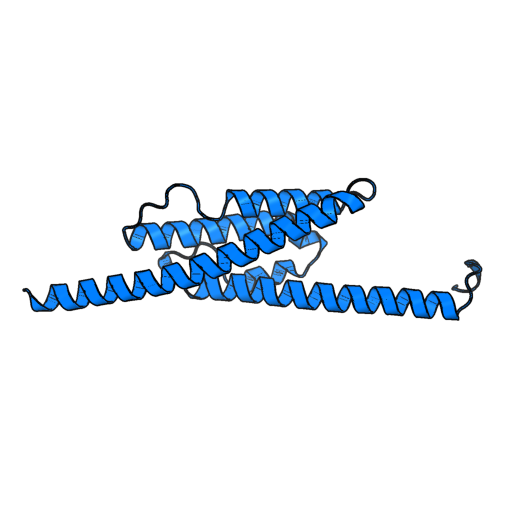1 113 ? 18.676 5.966 -11.641 1.00 48.75 113 PRO A CA 1
ATOM 892 C C . PRO A 1 113 ? 20.034 5.388 -11.207 1.00 48.75 113 PRO A C 1
ATOM 894 O O . PRO A 1 113 ? 20.315 4.220 -11.457 1.00 48.75 113 PRO A O 1
ATOM 897 N N . MET A 1 114 ? 20.872 6.177 -10.524 1.00 50.56 114 MET A N 1
ATOM 898 C CA . MET A 1 114 ? 22.173 5.726 -10.004 1.00 50.56 114 MET A CA 1
ATOM 899 C C . MET A 1 114 ? 22.084 4.958 -8.677 1.00 50.56 114 MET A C 1
ATOM 901 O O . MET A 1 114 ? 22.965 4.158 -8.378 1.00 50.56 114 MET A O 1
ATOM 905 N N . VAL A 1 115 ? 21.037 5.183 -7.879 1.00 50.94 115 VAL A N 1
ATOM 906 C CA . VAL A 1 115 ? 20.899 4.617 -6.522 1.00 50.94 115 VAL A CA 1
ATOM 907 C C . VAL A 1 115 ? 19.828 3.515 -6.480 1.00 50.94 115 VAL A C 1
ATOM 909 O O . VAL A 1 115 ? 19.881 2.598 -5.658 1.00 50.94 115 VAL A O 1
ATOM 912 N N . GLY A 1 116 ? 18.881 3.550 -7.420 1.00 50.34 116 GLY A N 1
ATOM 913 C CA . GLY A 1 116 ? 17.703 2.692 -7.442 1.00 50.34 116 GLY A CA 1
ATOM 914 C C . GLY A 1 116 ? 17.979 1.210 -7.676 1.00 50.34 116 GLY A C 1
ATOM 915 O O . GLY A 1 116 ? 17.234 0.382 -7.160 1.00 50.34 116 GLY A O 1
ATOM 916 N N . SER A 1 117 ? 19.075 0.852 -8.351 1.00 55.09 117 SER A N 1
ATOM 917 C CA . SER A 1 117 ? 19.406 -0.558 -8.619 1.00 55.09 117 SER A CA 1
ATOM 918 C C . SER A 1 117 ? 19.752 -1.346 -7.346 1.00 55.09 117 SER A C 1
ATOM 920 O O . SER A 1 117 ? 19.378 -2.509 -7.229 1.00 55.09 117 SER A O 1
ATOM 922 N N . PHE A 1 118 ? 20.402 -0.715 -6.359 1.00 51.19 118 PHE A N 1
ATOM 923 C CA . PHE A 1 118 ? 20.709 -1.349 -5.066 1.00 51.19 118 PHE A CA 1
ATOM 924 C C . PHE A 1 118 ? 19.599 -1.131 -4.033 1.00 51.19 118 PHE A C 1
ATOM 926 O O . PHE A 1 118 ? 19.290 -2.028 -3.248 1.00 51.19 118 PHE A O 1
ATOM 933 N N . ILE A 1 119 ? 18.950 0.038 -4.058 1.00 58.81 119 ILE A N 1
ATOM 934 C CA . ILE A 1 119 ? 17.835 0.347 -3.155 1.00 58.81 119 ILE A CA 1
ATOM 935 C C . ILE A 1 119 ? 16.589 -0.478 -3.494 1.00 58.81 119 ILE A C 1
ATOM 937 O O . ILE A 1 119 ? 15.820 -0.789 -2.591 1.00 58.81 119 ILE A O 1
ATOM 941 N N . GLY A 1 120 ? 16.410 -0.903 -4.749 1.00 60.00 120 GLY A N 1
ATOM 942 C CA . GLY A 1 120 ? 15.257 -1.690 -5.192 1.00 60.00 120 GLY A CA 1
ATOM 943 C C . GLY A 1 120 ? 15.042 -2.976 -4.394 1.00 60.00 120 GLY A C 1
ATOM 944 O O . GLY A 1 120 ? 13.916 -3.264 -3.997 1.00 60.00 120 GLY A O 1
ATOM 945 N N . ILE A 1 121 ? 16.115 -3.706 -4.071 1.00 66.56 121 ILE A N 1
ATOM 946 C CA . ILE A 1 121 ? 16.026 -4.931 -3.259 1.00 66.56 121 ILE A CA 1
ATOM 947 C C . ILE A 1 121 ? 15.633 -4.590 -1.816 1.00 66.56 121 ILE A C 1
ATOM 949 O O . ILE A 1 121 ? 14.741 -5.223 -1.259 1.00 66.56 121 ILE A O 1
ATOM 953 N N . GLY A 1 122 ? 16.241 -3.559 -1.220 1.00 64.94 122 GLY A N 1
ATOM 954 C CA . GLY A 1 122 ? 15.888 -3.105 0.131 1.00 64.94 122 GLY A CA 1
ATOM 955 C C . GLY A 1 122 ? 14.443 -2.603 0.226 1.00 64.94 122 GLY A C 1
ATOM 956 O O . GLY A 1 122 ? 13.720 -2.964 1.153 1.00 64.94 122 GLY A O 1
ATOM 957 N N . ALA A 1 123 ? 13.992 -1.838 -0.769 1.00 65.12 123 ALA A N 1
ATOM 958 C CA . ALA A 1 123 ? 12.614 -1.376 -0.897 1.00 65.12 123 ALA A CA 1
ATOM 959 C C . ALA A 1 123 ? 11.641 -2.552 -1.047 1.00 65.12 123 ALA A C 1
ATOM 961 O O . ALA A 1 123 ? 10.579 -2.548 -0.429 1.00 65.12 123 ALA A O 1
ATOM 962 N N . PHE A 1 124 ? 12.020 -3.585 -1.803 1.00 67.56 124 PHE A N 1
ATOM 963 C CA . PHE A 1 124 ? 11.229 -4.802 -1.948 1.00 67.56 124 PHE A CA 1
ATOM 964 C C . PHE A 1 124 ? 11.161 -5.611 -0.645 1.00 67.56 124 PHE A C 1
ATOM 966 O O . PHE A 1 124 ? 10.091 -6.067 -0.262 1.00 67.56 124 PHE A O 1
ATOM 973 N N . VAL A 1 125 ? 12.257 -5.736 0.107 1.00 73.50 125 VAL A N 1
ATOM 974 C CA . VAL A 1 125 ? 12.235 -6.392 1.427 1.00 73.50 125 VAL A CA 1
ATOM 975 C C . VAL A 1 125 ? 11.342 -5.623 2.405 1.00 73.50 125 VAL A C 1
ATOM 977 O O . VAL A 1 125 ? 10.492 -6.225 3.058 1.00 73.50 125 VAL A O 1
ATOM 980 N N . LEU A 1 126 ? 11.469 -4.293 2.468 1.00 69.94 126 LEU A N 1
ATOM 981 C CA . LEU A 1 126 ? 10.607 -3.447 3.300 1.00 69.94 126 LEU A CA 1
ATOM 982 C C . LEU A 1 126 ? 9.135 -3.551 2.893 1.00 69.94 126 LEU A C 1
ATOM 984 O O . LEU A 1 126 ? 8.267 -3.612 3.762 1.00 69.94 126 LEU A O 1
ATOM 988 N N . PHE A 1 127 ? 8.858 -3.633 1.591 1.00 70.44 127 PHE A N 1
ATOM 989 C CA . PHE A 1 127 ? 7.519 -3.872 1.066 1.00 70.44 127 PHE A CA 1
ATOM 990 C C . PHE A 1 127 ? 6.938 -5.194 1.567 1.00 70.44 127 PHE A C 1
ATOM 992 O O . PHE A 1 127 ? 5.820 -5.217 2.077 1.00 70.44 127 PHE A O 1
ATOM 999 N N . ILE A 1 128 ? 7.705 -6.284 1.471 1.00 76.75 128 ILE A N 1
ATOM 1000 C CA . ILE A 1 128 ? 7.276 -7.604 1.939 1.00 76.75 128 ILE A CA 1
ATOM 1001 C C . ILE A 1 128 ? 7.033 -7.586 3.456 1.00 76.75 128 ILE A C 1
ATOM 1003 O O . ILE A 1 128 ? 5.989 -8.054 3.905 1.00 76.75 128 ILE A O 1
ATOM 1007 N N . ILE A 1 129 ? 7.932 -6.992 4.250 1.00 75.38 129 ILE A N 1
ATOM 1008 C CA . ILE A 1 129 ? 7.766 -6.873 5.712 1.00 75.38 129 ILE A CA 1
ATOM 1009 C C . ILE A 1 129 ? 6.513 -6.058 6.059 1.00 75.38 129 ILE A C 1
ATOM 1011 O O . ILE A 1 129 ? 5.732 -6.447 6.932 1.00 75.38 129 ILE A O 1
ATOM 1015 N N . TYR A 1 130 ? 6.300 -4.931 5.380 1.00 72.75 130 TYR A N 1
ATOM 1016 C CA . TYR A 1 130 ? 5.116 -4.097 5.572 1.00 72.75 130 TYR A CA 1
ATOM 1017 C C . TYR A 1 130 ? 3.832 -4.857 5.219 1.00 72.75 130 TYR A C 1
ATOM 1019 O O . TYR A 1 130 ? 2.867 -4.850 5.986 1.00 72.75 130 TYR A O 1
ATOM 1027 N N . TRP A 1 131 ? 3.837 -5.575 4.095 1.00 72.12 131 TRP A N 1
ATOM 1028 C CA . TRP A 1 131 ? 2.693 -6.355 3.641 1.00 72.12 131 TRP A CA 1
ATOM 1029 C C . TRP A 1 131 ? 2.331 -7.479 4.624 1.00 72.12 131 TRP A C 1
ATOM 1031 O O . TRP A 1 131 ? 1.159 -7.622 4.989 1.00 72.12 131 TRP A O 1
ATOM 1041 N N . VAL A 1 132 ? 3.327 -8.222 5.120 1.00 78.69 132 VAL A N 1
ATOM 1042 C CA . VAL A 1 132 ? 3.132 -9.278 6.127 1.00 78.69 132 VAL A CA 1
ATOM 1043 C C . VAL A 1 132 ? 2.570 -8.706 7.431 1.00 78.69 132 VAL A C 1
ATOM 1045 O O . VAL A 1 132 ? 1.634 -9.275 7.993 1.00 78.69 132 VAL A O 1
ATOM 1048 N N . GLN A 1 133 ? 3.062 -7.553 7.892 1.00 77.12 133 GLN A N 1
ATOM 1049 C CA . GLN A 1 133 ? 2.529 -6.917 9.101 1.00 77.12 133 GLN A CA 1
ATOM 1050 C C . GLN A 1 133 ? 1.075 -6.487 8.963 1.00 77.12 133 GLN A C 1
ATOM 1052 O O . GLN A 1 133 ? 0.282 -6.741 9.868 1.00 77.12 133 GLN A O 1
ATOM 1057 N N . ILE A 1 134 ? 0.687 -5.885 7.836 1.00 75.31 134 ILE A N 1
ATOM 1058 C CA . ILE A 1 134 ? -0.719 -5.529 7.606 1.00 75.31 134 ILE A CA 1
ATOM 1059 C C . ILE A 1 134 ? -1.604 -6.773 7.650 1.00 75.31 134 ILE A C 1
ATOM 1061 O O . ILE A 1 134 ? -2.686 -6.738 8.239 1.00 75.31 134 ILE A O 1
ATOM 1065 N N . HIS A 1 135 ? -1.142 -7.881 7.069 1.00 75.06 135 HIS A N 1
ATOM 1066 C CA . HIS A 1 135 ? -1.867 -9.143 7.141 1.00 75.06 135 HIS A CA 1
ATOM 1067 C C . HIS A 1 135 ? -1.995 -9.654 8.587 1.00 75.06 135 HIS A C 1
ATOM 1069 O O . HIS A 1 135 ? -3.061 -10.128 8.980 1.00 75.06 135 HIS A O 1
ATOM 1075 N N . GLY A 1 136 ? -0.944 -9.510 9.398 1.00 76.00 136 GLY A N 1
ATOM 1076 C CA . GLY A 1 136 ? -0.964 -9.847 10.823 1.00 76.00 136 GLY A CA 1
ATOM 1077 C C . GLY A 1 136 ? -1.956 -9.001 11.628 1.00 76.00 136 GLY A C 1
ATOM 1078 O O . GLY A 1 136 ? -2.772 -9.550 12.369 1.00 76.00 136 GLY A O 1
ATOM 1079 N N . HIS A 1 137 ? -1.950 -7.677 11.441 1.00 76.06 137 HIS A N 1
ATOM 1080 C CA . HIS A 1 137 ? -2.881 -6.768 12.122 1.00 76.06 137 HIS A CA 1
ATOM 1081 C C . HIS A 1 137 ? -4.337 -7.046 11.772 1.00 76.06 137 HIS A C 1
ATOM 1083 O O . HIS A 1 137 ? -5.187 -7.025 12.660 1.00 76.06 137 HIS A O 1
ATOM 1089 N N . LYS A 1 138 ? -4.610 -7.382 10.507 1.00 76.00 138 LYS A N 1
ATOM 1090 C CA . LYS A 1 138 ? -5.935 -7.808 10.053 1.00 76.00 138 LYS A CA 1
ATOM 1091 C C . LYS A 1 138 ? -6.468 -8.963 10.912 1.00 76.00 138 LYS A C 1
ATOM 1093 O O . LYS A 1 138 ? -7.559 -8.886 11.465 1.00 76.00 138 LYS A O 1
ATOM 1098 N N . ASN A 1 139 ? -5.672 -10.019 11.072 1.00 79.81 139 ASN A N 1
ATOM 1099 C CA . ASN A 1 139 ? -6.085 -11.190 11.847 1.00 79.81 139 ASN A CA 1
ATOM 1100 C C . ASN A 1 139 ? -6.209 -10.870 13.344 1.00 79.81 139 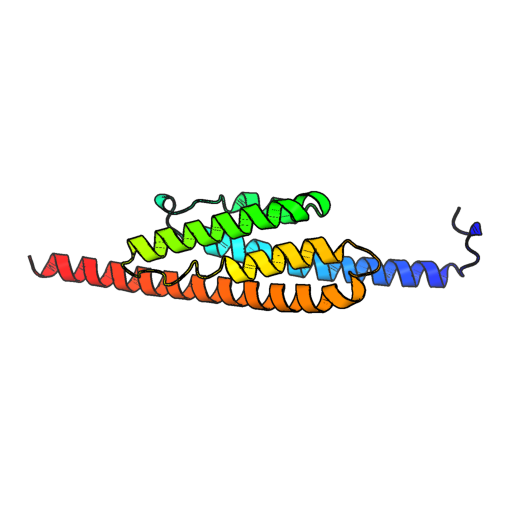ASN A C 1
ATOM 1102 O O . ASN A 1 139 ? -7.133 -11.348 13.993 1.00 79.81 139 ASN A O 1
ATOM 1106 N N . ARG A 1 140 ? -5.323 -10.025 13.886 1.00 80.81 140 ARG A N 1
ATOM 1107 C CA . ARG A 1 140 ? -5.380 -9.616 15.296 1.00 80.81 140 ARG A CA 1
ATOM 1108 C C . ARG A 1 140 ? -6.637 -8.807 15.616 1.00 80.81 140 ARG A C 1
ATOM 1110 O O . ARG A 1 140 ? -7.270 -9.087 16.626 1.00 80.81 140 ARG A O 1
ATOM 1117 N N . ILE A 1 141 ? -7.021 -7.853 14.764 1.00 81.06 141 ILE A N 1
ATOM 1118 C CA . ILE A 1 141 ? -8.258 -7.077 14.950 1.00 81.06 141 ILE A CA 1
ATOM 1119 C C . ILE A 1 141 ? -9.479 -7.990 14.898 1.00 81.06 141 ILE A C 1
ATOM 1121 O O . ILE A 1 141 ? -10.336 -7.882 15.767 1.00 81.06 141 ILE A O 1
ATOM 1125 N N . ALA A 1 142 ? -9.531 -8.934 13.953 1.00 82.75 142 ALA A N 1
ATOM 1126 C CA . ALA A 1 142 ? -10.630 -9.894 13.888 1.00 82.75 142 ALA A CA 1
ATOM 1127 C C . ALA A 1 142 ? -10.772 -10.697 15.197 1.00 82.75 142 ALA A C 1
ATOM 1129 O O . ALA A 1 142 ? -11.877 -10.844 15.715 1.00 82.75 142 ALA A O 1
ATOM 1130 N N . THR A 1 143 ? -9.661 -11.170 15.772 1.00 84.12 143 THR A N 1
ATOM 1131 C CA . THR A 1 143 ? -9.667 -11.882 17.061 1.00 84.12 143 THR A CA 1
ATOM 1132 C C . THR A 1 143 ? -10.119 -10.991 18.219 1.00 84.12 143 THR A C 1
ATOM 1134 O O . THR A 1 143 ? -10.937 -11.416 19.033 1.00 84.12 143 THR A O 1
ATOM 1137 N N . LEU A 1 144 ? -9.623 -9.753 18.296 1.00 81.31 144 LEU A N 1
ATOM 1138 C CA . LEU A 1 144 ? -9.995 -8.816 19.360 1.00 81.31 144 LEU A CA 1
ATOM 1139 C C . LEU A 1 144 ? -11.469 -8.406 19.280 1.00 81.31 144 LEU A C 1
ATOM 1141 O O . LEU A 1 144 ? -12.130 -8.307 20.308 1.00 81.31 144 LEU A O 1
ATOM 1145 N N . GLN A 1 145 ? -12.008 -8.221 18.073 1.00 83.25 145 GLN A N 1
ATOM 1146 C CA . GLN A 1 145 ? -13.432 -7.949 17.870 1.00 83.25 145 GLN A CA 1
ATOM 1147 C C . GLN A 1 145 ? -14.294 -9.104 18.399 1.00 83.25 145 GLN A C 1
ATOM 1149 O O . GLN A 1 145 ? -15.249 -8.855 19.129 1.00 83.25 145 GLN A O 1
ATOM 1154 N N . MET A 1 146 ? -13.917 -10.359 18.121 1.00 83.44 146 MET A N 1
ATOM 1155 C CA . MET A 1 146 ? -14.614 -11.535 18.663 1.00 83.44 146 MET A CA 1
ATOM 1156 C C . MET A 1 146 ? -14.584 -11.576 20.200 1.00 83.44 146 MET A C 1
ATOM 1158 O O . MET A 1 146 ? -15.605 -11.854 20.831 1.00 83.44 146 MET A O 1
ATOM 1162 N N . GLN A 1 147 ? -13.434 -11.274 20.811 1.00 81.94 147 GLN A N 1
ATOM 1163 C CA . GLN A 1 147 ? -13.294 -11.220 22.272 1.00 81.94 147 GLN A CA 1
ATOM 1164 C C . GLN A 1 147 ? -14.127 -10.094 22.891 1.00 81.94 147 GLN A C 1
ATOM 1166 O O . GLN A 1 147 ? -14.798 -10.311 23.897 1.00 81.94 147 GLN A O 1
ATOM 1171 N N . TYR A 1 148 ? -14.116 -8.908 22.280 1.00 80.81 148 TYR A N 1
ATOM 1172 C CA . TYR A 1 148 ? -14.906 -7.765 22.728 1.00 80.81 148 T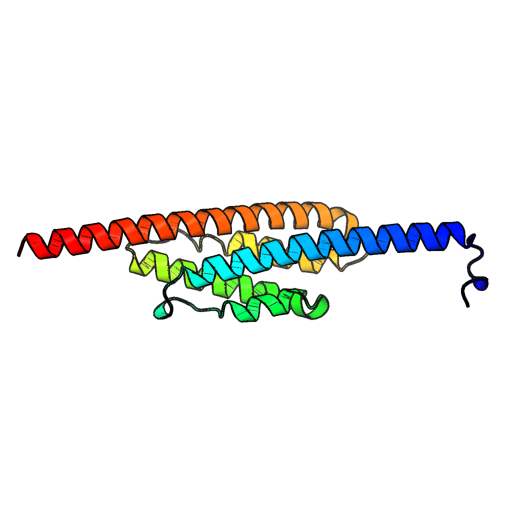YR A CA 1
ATOM 1173 C C . TYR A 1 148 ? -16.409 -8.070 22.695 1.00 80.81 148 TYR A C 1
ATOM 1175 O O . TYR A 1 148 ? -17.097 -7.815 23.679 1.00 80.81 148 TYR A O 1
ATOM 1183 N N . GLN A 1 149 ? -16.902 -8.671 21.604 1.00 80.81 149 GLN A N 1
ATOM 1184 C CA . GLN A 1 149 ? -18.300 -9.102 21.491 1.00 80.81 149 GLN A CA 1
ATOM 1185 C C . GLN A 1 149 ? -18.661 -10.108 22.595 1.00 80.81 149 GLN A C 1
ATOM 1187 O O . GLN A 1 149 ? -19.611 -9.895 23.336 1.00 80.81 149 GLN A O 1
ATOM 1192 N N . THR A 1 150 ? -17.832 -11.144 22.772 1.00 82.00 150 THR A N 1
ATOM 1193 C CA . THR A 1 150 ? -18.055 -12.199 23.777 1.00 82.00 150 THR A CA 1
ATOM 1194 C C . THR A 1 150 ? -18.100 -11.636 25.202 1.00 82.00 150 THR A C 1
ATOM 1196 O O . THR A 1 150 ? -18.941 -12.033 26.004 1.00 82.00 150 THR A O 1
ATOM 1199 N N . ASN A 1 151 ? -17.206 -10.701 25.536 1.00 80.88 151 ASN A N 1
ATOM 1200 C CA . ASN A 1 151 ? -17.188 -10.055 26.849 1.00 80.88 151 ASN A CA 1
ATOM 1201 C C . ASN A 1 151 ? -18.417 -9.165 27.079 1.00 80.88 151 ASN A C 1
ATOM 1203 O O . ASN A 1 151 ? -18.910 -9.108 28.203 1.00 80.88 151 ASN A O 1
ATOM 1207 N N . ASN A 1 152 ? -18.903 -8.486 26.037 1.00 80.00 152 ASN A N 1
ATOM 1208 C CA . ASN A 1 152 ? -20.105 -7.660 26.118 1.00 80.00 152 ASN A CA 1
ATOM 1209 C C . ASN A 1 152 ? -21.362 -8.518 26.329 1.00 80.00 152 ASN A C 1
ATOM 1211 O O . ASN A 1 152 ? -22.132 -8.244 27.244 1.00 80.00 152 ASN A O 1
ATOM 1215 N N . ASP A 1 153 ? -21.509 -9.600 25.561 1.00 82.69 153 ASP A N 1
ATOM 1216 C CA . ASP A 1 153 ? -22.639 -10.532 25.675 1.00 82.69 153 ASP A CA 1
ATOM 1217 C C . ASP A 1 153 ? -22.665 -11.208 27.058 1.00 82.69 153 ASP A C 1
ATOM 1219 O O . ASP A 1 153 ? -23.703 -11.294 27.712 1.00 82.69 153 ASP A O 1
ATOM 1223 N N . ASN A 1 154 ? -21.498 -11.626 27.565 1.00 80.06 154 ASN A N 1
ATOM 1224 C CA . ASN A 1 154 ? -21.385 -12.200 28.906 1.00 80.06 154 ASN A CA 1
ATOM 1225 C C . ASN A 1 154 ? -21.697 -11.184 30.012 1.00 80.06 154 ASN A C 1
ATOM 1227 O O . ASN A 1 154 ? -22.188 -11.590 31.059 1.00 80.06 154 ASN A O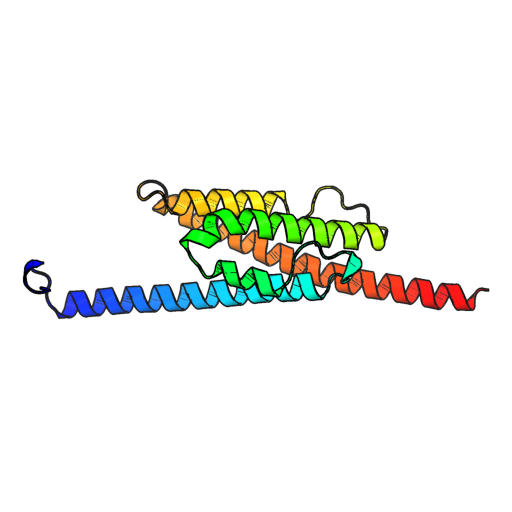 1
ATOM 1231 N N . GLY A 1 155 ? -21.407 -9.896 29.802 1.00 68.44 155 GLY A N 1
ATOM 1232 C CA . GLY A 1 155 ? -21.666 -8.817 30.758 1.00 68.44 155 GLY A CA 1
ATOM 1233 C C . GLY A 1 155 ? -23.150 -8.477 30.924 1.00 68.44 155 GLY A C 1
ATOM 1234 O O . GLY A 1 155 ? -23.564 -8.118 32.023 1.00 68.44 155 GLY A O 1
ATOM 1235 N N . GLU A 1 156 ? -23.961 -8.641 29.875 1.00 63.81 156 GLU A N 1
ATOM 1236 C CA . GLU A 1 156 ? -25.415 -8.423 29.936 1.00 63.81 156 GLU A CA 1
ATOM 1237 C C . GLU A 1 156 ? -26.162 -9.537 30.689 1.00 63.81 156 GLU A C 1
ATOM 1239 O O . GLU A 1 156 ? -27.226 -9.291 31.243 1.00 63.81 156 GLU A O 1
ATOM 1244 N N . HIS A 1 157 ? -25.605 -10.749 30.773 1.00 57.16 157 HIS A N 1
ATOM 1245 C CA . HIS A 1 157 ? -26.217 -11.873 31.498 1.00 57.16 157 HIS A CA 1
ATOM 1246 C C . HIS A 1 157 ? -25.953 -11.879 33.017 1.00 57.16 157 HIS A C 1
ATOM 1248 O O . HIS A 1 157 ? -26.469 -12.752 33.717 1.00 57.16 157 HIS A O 1
ATOM 1254 N N . ILE A 1 158 ? -25.141 -10.945 33.529 1.00 55.16 158 ILE A N 1
ATOM 1255 C CA . ILE A 1 158 ? -24.775 -10.835 34.958 1.00 55.16 158 ILE A CA 1
ATOM 1256 C C . ILE A 1 158 ? -25.473 -9.660 35.668 1.00 55.16 158 ILE A C 1
ATOM 1258 O O . ILE A 1 158 ? -25.222 -9.441 36.856 1.00 55.16 158 ILE A O 1
ATOM 1262 N N . LEU A 1 159 ? -26.324 -8.914 34.954 1.00 48.28 159 LEU A N 1
ATOM 1263 C CA . LEU A 1 159 ? -27.183 -7.839 35.469 1.00 48.28 159 LEU A CA 1
ATOM 1264 C C . LEU A 1 159 ? -28.650 -8.283 35.470 1.00 48.28 159 LEU A C 1
ATOM 1266 O O . LEU A 1 159 ? -29.366 -7.873 36.410 1.00 48.28 159 LEU A O 1
#

Sequence (159 aa):
MFDSLGLPSEGIAILLGILAFALAIGLTVTIFYILTLRNCLRQVRPENRRFEPNNTWLLLIPLFSLVYNFFVVKGISESLRNEYEQLGESPTTAPTYQIGLSYAIASCLTWVPMVGSFIGIGAFVLFIIYWVQIHGHKNRIATLQMQYQTNNDNGEHIL

Foldseek 3Di:
DVVVVVDDPVVVVVVVVVVVVVVVVVVVVLVVLLVLLLLLLVLQDPVLQQDHSVCSVVCVVLVSVLVVLLVSQVRSLSSLCSLCVVLVHNPPPSQLNVLSVVLSVLSNQLPPPVRNVVSVVVSVVSSVVSSVSSVVSSVVSVVSVVVSVVVVVVVVVVD

pLDDT: mean 75.35, std 11.72, range [48.28, 90.69]

Secondary structure (DSSP, 8-state):
--GGG---HHHHHHHHHHHHHHHHHHHHHHHHHHHHHHHHHHHS-TTT--S-GGGGGGGGSHHHHHHHHHHHHHHHHHHHHHHHHHTT---SS-TTHHHHHHHHHHHHHHTSTTTHHHHHHHHHHHHHHHHHHHHHHHHHHHHHHHHHHHHHHHHHTT-